Protein AF-A0A0R1XSM7-F1 (afdb_monomer_lite)

Foldseek 3Di:
DAPPAEAALPPDPLQVVVVVVVQVCVCQVVVHDGDHDYHHDDPDDQQDKDAPDDPSGIDGHHYGDPDGNCVVVVVDDDDDHDDPVPPD

InterPro domains:
  IPR007841 Uncharacterised protein family UPF0210 [PF05167] (2-52)
  IPR007841 Uncharacterised protein family UPF0210 [PTHR37560] (2-65)

Organism: NCBI:txid1423734

Radius of gyration: 15.69 Å; chains: 1; bounding box: 29×27×47 Å

Structure (mmCIF, N/CA/C/O backbone):
data_AF-A0A0R1XSM7-F1
#
_entry.id   AF-A0A0R1XSM7-F1
#
loop_
_atom_site.group_PDB
_atom_site.id
_atom_site.type_symbol
_atom_site.label_atom_id
_atom_site.label_alt_id
_atom_site.label_comp_id
_atom_site.label_asym_id
_atom_site.label_entity_id
_atom_site.label_seq_id
_atom_site.pdbx_PDB_ins_code
_atom_site.Cartn_x
_atom_site.Cartn_y
_atom_site.Cartn_z
_atom_site.occupancy
_atom_site.B_iso_or_equiv
_atom_site.auth_seq_id
_atom_site.auth_comp_id
_atom_site.auth_asym_id
_atom_site.auth_atom_id
_atom_site.pdbx_PDB_model_num
ATOM 1 N N . MET A 1 1 ? 7.308 9.464 1.570 1.00 81.19 1 MET A N 1
ATOM 2 C CA . MET A 1 1 ? 7.521 8.532 2.692 1.00 81.19 1 MET A CA 1
ATOM 3 C C . MET A 1 1 ? 6.221 8.460 3.448 1.00 81.19 1 MET A C 1
ATOM 5 O O . MET A 1 1 ? 5.722 9.507 3.848 1.00 81.19 1 MET A O 1
ATOM 9 N N . LEU A 1 2 ? 5.686 7.256 3.610 1.00 91.31 2 LEU A N 1
ATOM 10 C CA . LEU A 1 2 ? 4.444 7.009 4.327 1.00 91.31 2 LEU A CA 1
ATOM 11 C C . LEU A 1 2 ? 4.781 6.184 5.567 1.00 91.31 2 LEU A C 1
ATOM 13 O O . LEU A 1 2 ? 5.089 5.003 5.463 1.00 91.31 2 LEU A O 1
ATOM 17 N N . ASP A 1 3 ? 4.804 6.818 6.732 1.00 92.62 3 ASP A N 1
ATOM 18 C CA . ASP A 1 3 ? 5.325 6.213 7.954 1.00 92.62 3 ASP A CA 1
ATOM 19 C C . ASP A 1 3 ? 4.343 6.364 9.111 1.00 92.62 3 ASP A C 1
ATOM 21 O O . ASP A 1 3 ? 3.666 7.383 9.206 1.00 92.62 3 ASP A O 1
ATOM 25 N N . MET A 1 4 ? 4.274 5.350 9.978 1.00 92.81 4 MET A N 1
ATOM 26 C CA . MET A 1 4 ? 3.334 5.301 11.110 1.00 92.81 4 MET A CA 1
ATOM 27 C C . MET A 1 4 ? 1.877 5.551 10.706 1.00 92.81 4 MET A C 1
ATOM 29 O O . MET A 1 4 ? 1.124 6.217 11.414 1.00 92.81 4 MET A O 1
ATOM 33 N N . VAL A 1 5 ? 1.459 5.006 9.564 1.00 95.19 5 VAL A N 1
ATOM 34 C CA . VAL A 1 5 ? 0.090 5.180 9.07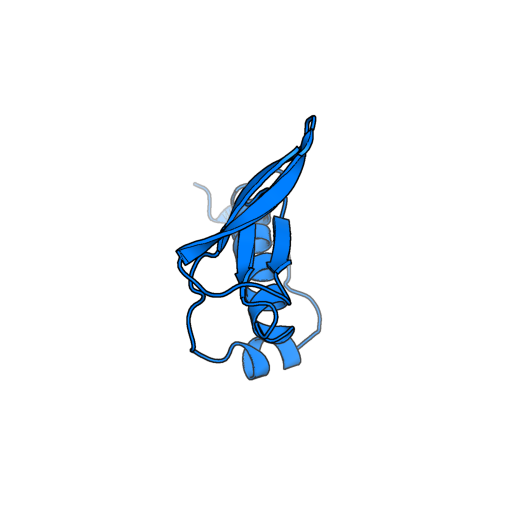5 1.00 95.19 5 VAL A CA 1
ATOM 35 C C . VAL A 1 5 ? -0.790 4.039 9.557 1.00 95.19 5 VAL A C 1
ATOM 37 O O . VAL A 1 5 ? -0.668 2.912 9.078 1.00 95.19 5 VAL A O 1
ATOM 40 N N . ALA A 1 6 ? -1.691 4.337 10.492 1.00 96.25 6 ALA A N 1
ATOM 41 C CA . ALA A 1 6 ? -2.700 3.394 10.953 1.00 96.25 6 ALA A CA 1
ATOM 42 C C . ALA A 1 6 ? -3.899 3.346 9.988 1.00 96.25 6 ALA A C 1
ATOM 44 O O . ALA A 1 6 ? -4.440 4.382 9.599 1.00 96.25 6 ALA A O 1
ATOM 45 N N . VAL A 1 7 ? -4.313 2.136 9.611 1.00 97.00 7 VAL A N 1
ATOM 46 C CA . VAL A 1 7 ? -5.457 1.860 8.722 1.00 97.00 7 VAL A CA 1
ATOM 47 C C . VAL A 1 7 ? -6.400 0.847 9.381 1.00 97.00 7 VAL A C 1
ATOM 49 O O . VAL A 1 7 ? -5.969 0.149 10.302 1.00 97.00 7 VAL A O 1
ATOM 52 N N . PRO A 1 8 ? -7.665 0.722 8.938 1.00 96.94 8 PRO A N 1
ATOM 53 C CA . PRO A 1 8 ? -8.583 -0.288 9.456 1.00 96.94 8 PRO A CA 1
ATOM 54 C C . PRO A 1 8 ? -7.985 -1.690 9.362 1.00 96.94 8 PRO A C 1
ATOM 56 O O . PRO A 1 8 ? -7.376 -2.045 8.350 1.00 96.94 8 PRO A O 1
ATOM 59 N N . GLY A 1 9 ? -8.139 -2.496 10.409 1.00 95.38 9 GLY A N 1
ATOM 60 C C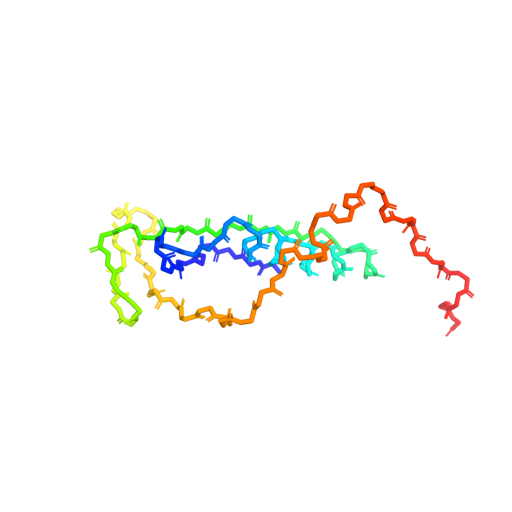A . GLY A 1 9 ? -7.554 -3.837 10.461 1.00 95.38 9 GLY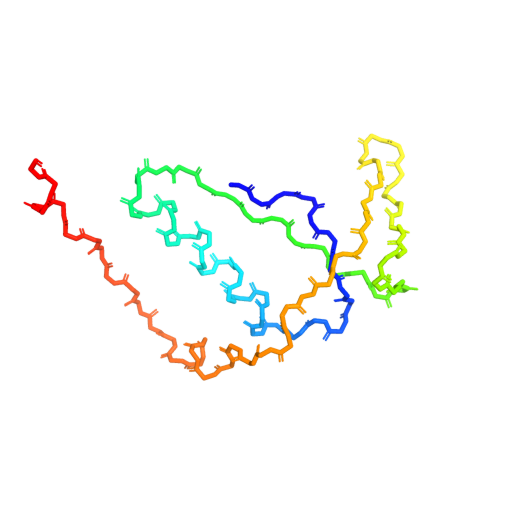 A CA 1
ATOM 61 C C . GLY A 1 9 ? -8.122 -4.826 9.445 1.00 95.38 9 GLY A C 1
ATOM 62 O O . GLY A 1 9 ? -7.479 -5.828 9.151 1.00 95.38 9 GLY A O 1
ATOM 63 N N . ASP A 1 10 ? -9.292 -4.535 8.884 1.00 94.94 10 ASP A N 1
ATOM 64 C CA . ASP A 1 10 ? -9.925 -5.275 7.793 1.00 94.94 10 ASP A CA 1
ATOM 65 C C . ASP A 1 10 ? -9.510 -4.774 6.397 1.00 94.94 10 ASP A C 1
ATOM 67 O O . ASP A 1 10 ? -10.022 -5.266 5.390 1.00 94.94 10 ASP A O 1
ATOM 71 N N . THR A 1 11 ? -8.557 -3.835 6.308 1.00 96.38 11 THR A N 1
ATOM 72 C CA . THR A 1 11 ? -8.008 -3.374 5.026 1.00 96.38 11 THR A CA 1
ATOM 73 C C . THR A 1 11 ? -7.443 -4.567 4.243 1.00 96.38 11 THR A C 1
ATOM 75 O O . THR A 1 11 ? -6.517 -5.230 4.724 1.00 96.38 11 THR A O 1
ATOM 78 N N . PRO A 1 12 ? -7.932 -4.841 3.018 1.00 96.88 12 PRO A N 1
ATOM 79 C CA . PRO A 1 12 ? -7.465 -5.977 2.237 1.00 96.88 12 PRO A CA 1
ATOM 80 C C . PRO A 1 12 ? -5.967 -5.900 1.941 1.00 96.88 12 PRO A C 1
ATOM 82 O O . PRO A 1 12 ? -5.437 -4.833 1.622 1.00 96.88 12 PRO A O 1
ATOM 85 N N . ALA A 1 13 ? -5.295 -7.054 1.933 1.00 97.25 13 ALA A N 1
ATOM 86 C CA . ALA A 1 13 ? -3.876 -7.139 1.585 1.00 97.25 13 ALA A CA 1
ATOM 87 C C . ALA A 1 13 ? -3.574 -6.510 0.213 1.00 97.25 13 ALA A C 1
ATOM 89 O O . ALA A 1 13 ? -2.574 -5.815 0.067 1.00 97.25 13 ALA A O 1
ATOM 90 N N . SER A 1 14 ? -4.476 -6.666 -0.766 1.00 97.94 14 SER A N 1
ATOM 91 C CA . SER A 1 14 ? -4.365 -6.026 -2.083 1.00 97.94 14 SER A CA 1
ATOM 92 C C . SER A 1 14 ? -4.333 -4.500 -2.003 1.00 97.94 14 SER A C 1
ATOM 94 O O . SER A 1 14 ? -3.587 -3.864 -2.741 1.00 97.94 14 SER A O 1
ATOM 96 N N . THR A 1 15 ? -5.111 -3.898 -1.102 1.00 97.88 15 THR A N 1
ATOM 97 C CA . THR A 1 15 ? -5.126 -2.444 -0.903 1.00 97.88 15 THR A CA 1
ATOM 98 C C . THR A 1 15 ? -3.815 -1.976 -0.274 1.00 97.88 15 THR A C 1
ATOM 100 O O . THR A 1 15 ? -3.229 -1.007 -0.749 1.00 97.88 15 THR A O 1
ATOM 103 N N . ILE A 1 16 ? -3.287 -2.705 0.717 1.00 97.62 16 ILE A N 1
ATOM 104 C CA . ILE A 1 16 ? -1.967 -2.416 1.307 1.00 97.62 16 ILE A CA 1
ATOM 105 C C . ILE A 1 16 ? -0.857 -2.555 0.253 1.00 97.62 16 ILE A C 1
ATOM 107 O O . ILE A 1 16 ? 0.015 -1.692 0.159 1.00 97.62 16 ILE A O 1
ATOM 111 N N . SER A 1 17 ? -0.899 -3.595 -0.586 1.00 97.81 17 SER A N 1
ATOM 112 C CA . SER A 1 17 ? 0.038 -3.753 -1.704 1.00 97.81 17 SER A CA 1
ATOM 113 C C . SER A 1 17 ? -0.058 -2.605 -2.711 1.00 97.81 17 SER A C 1
ATOM 115 O O . SER A 1 17 ? 0.973 -2.163 -3.209 1.00 97.81 17 SER A O 1
ATOM 117 N N . GLY A 1 18 ? -1.264 -2.090 -2.974 1.00 97.38 18 GLY A N 1
ATOM 118 C CA . GLY A 1 18 ? -1.480 -0.895 -3.795 1.00 97.38 18 GLY A CA 1
ATOM 119 C C . GLY A 1 18 ? -0.782 0.339 -3.224 1.00 97.38 18 GLY A C 1
ATOM 120 O O . GLY A 1 18 ? -0.006 0.976 -3.927 1.00 97.38 18 GLY A O 1
ATOM 121 N N . ILE A 1 19 ? -0.953 0.606 -1.925 1.00 97.62 19 ILE A N 1
ATOM 122 C CA . ILE A 1 19 ? -0.276 1.716 -1.228 1.00 97.62 19 ILE A CA 1
ATOM 123 C C . ILE A 1 19 ? 1.253 1.600 -1.355 1.00 97.62 19 ILE A C 1
ATOM 125 O O . ILE A 1 19 ? 1.939 2.587 -1.625 1.00 97.62 19 ILE A O 1
ATOM 129 N N . ILE A 1 20 ? 1.800 0.390 -1.187 1.00 97.81 20 ILE A N 1
ATOM 130 C CA . ILE A 1 20 ? 3.241 0.139 -1.343 1.00 97.81 20 ILE A CA 1
ATOM 131 C C . ILE A 1 20 ? 3.691 0.377 -2.788 1.00 97.81 20 ILE A C 1
ATOM 133 O O . ILE A 1 20 ? 4.751 0.972 -3.004 1.00 97.81 20 ILE A O 1
ATOM 137 N N . ALA A 1 21 ? 2.910 -0.077 -3.770 1.00 97.19 21 ALA A N 1
ATOM 138 C CA . ALA A 1 21 ? 3.214 0.098 -5.185 1.00 97.19 21 ALA A CA 1
ATOM 139 C C . ALA A 1 21 ? 3.242 1.583 -5.583 1.00 97.19 21 ALA A C 1
ATOM 141 O O . ALA A 1 21 ? 4.178 1.995 -6.269 1.00 97.19 21 ALA A O 1
ATOM 142 N N . ASP A 1 22 ? 2.294 2.388 -5.098 1.00 96.62 22 ASP A N 1
ATOM 143 C CA . ASP A 1 22 ? 2.226 3.829 -5.368 1.00 96.62 22 ASP A CA 1
ATOM 144 C C . ASP A 1 22 ? 3.456 4.571 -4.822 1.00 96.62 22 ASP A C 1
ATOM 146 O O . ASP A 1 22 ? 4.147 5.283 -5.558 1.00 96.62 22 ASP A O 1
ATOM 150 N N . GLU A 1 23 ? 3.799 4.361 -3.547 1.00 97.81 23 GLU A N 1
ATOM 151 C CA . GLU A 1 23 ? 4.967 5.007 -2.929 1.00 97.81 23 GLU A CA 1
ATOM 152 C C . GLU A 1 23 ? 6.289 4.530 -3.559 1.00 97.81 23 GLU A C 1
ATOM 154 O O . GLU A 1 23 ? 7.236 5.309 -3.726 1.00 97.81 23 GLU A O 1
ATOM 159 N N . SER A 1 24 ? 6.361 3.252 -3.946 1.00 96.31 24 SER A N 1
ATOM 160 C CA . SER A 1 24 ? 7.512 2.705 -4.671 1.00 96.31 24 SER A CA 1
ATOM 161 C C . SER A 1 24 ? 7.643 3.340 -6.054 1.00 96.31 24 SER A C 1
ATOM 163 O O . SER A 1 24 ? 8.746 3.713 -6.446 1.00 96.31 24 SER A O 1
ATOM 165 N N . ALA A 1 25 ? 6.538 3.527 -6.783 1.00 95.38 25 ALA A N 1
ATOM 166 C CA . ALA A 1 25 ? 6.539 4.181 -8.088 1.00 95.38 25 ALA A CA 1
ATOM 167 C C . ALA A 1 25 ? 7.006 5.641 -7.990 1.00 95.38 25 ALA A C 1
ATOM 169 O O . ALA A 1 25 ? 7.835 6.072 -8.795 1.00 95.38 25 ALA A O 1
ATOM 170 N N . ILE A 1 26 ? 6.557 6.382 -6.968 1.00 95.25 26 ILE A N 1
ATOM 171 C CA . ILE A 1 26 ? 7.035 7.746 -6.688 1.00 95.25 26 ILE A CA 1
ATOM 172 C C . ILE A 1 26 ? 8.548 7.748 -6.440 1.00 95.25 26 ILE A C 1
ATOM 174 O O . ILE A 1 26 ? 9.256 8.584 -7.010 1.00 95.25 26 ILE A O 1
ATOM 178 N N . GLY A 1 27 ? 9.052 6.824 -5.617 1.00 95.25 27 GLY A N 1
ATOM 179 C CA . GLY A 1 27 ? 10.479 6.713 -5.308 1.00 95.25 27 GLY A CA 1
ATOM 180 C C . GLY A 1 27 ? 11.322 6.374 -6.536 1.00 95.25 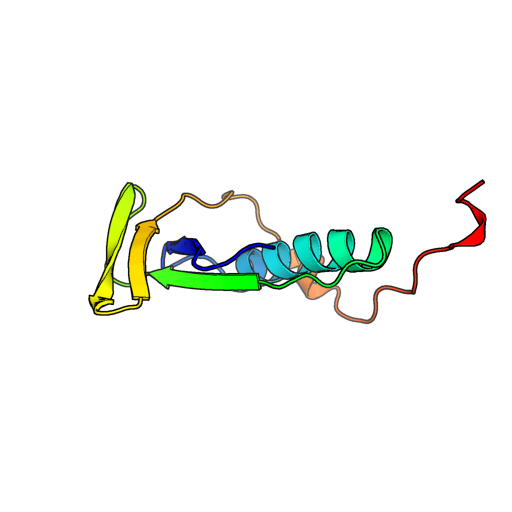27 GLY A C 1
ATOM 181 O O . GLY A 1 27 ? 12.267 7.095 -6.866 1.00 95.25 27 GLY A O 1
ATOM 182 N N . VAL A 1 28 ? 10.928 5.332 -7.271 1.00 94.31 28 VAL A N 1
ATOM 183 C CA . VAL A 1 28 ? 11.611 4.857 -8.482 1.00 94.31 28 VAL A CA 1
ATOM 184 C C . VAL A 1 28 ? 11.628 5.934 -9.569 1.00 94.31 28 VAL A C 1
ATOM 186 O O . VAL A 1 28 ? 12.689 6.234 -10.118 1.00 94.31 28 VAL A O 1
ATOM 189 N N . GLN A 1 29 ? 10.490 6.575 -9.857 1.00 92.00 29 GLN A N 1
ATOM 190 C CA . GLN A 1 29 ? 10.398 7.587 -10.915 1.00 92.00 29 GLN A CA 1
ATOM 191 C C . GLN A 1 29 ? 11.252 8.828 -10.612 1.00 92.00 29 GLN A C 1
ATOM 193 O O . GLN A 1 29 ? 11.877 9.414 -11.510 1.00 92.00 29 GLN A O 1
ATOM 198 N N . ASN A 1 30 ? 11.303 9.223 -9.339 1.00 91.69 30 ASN A N 1
ATOM 199 C CA . ASN A 1 30 ? 11.998 10.428 -8.893 1.00 91.69 30 ASN A CA 1
ATOM 200 C C . ASN A 1 30 ? 13.428 10.180 -8.403 1.00 91.69 30 ASN A C 1
ATOM 202 O O . ASN A 1 30 ? 14.078 11.132 -7.979 1.00 91.69 30 ASN A O 1
ATOM 206 N N . ASN A 1 31 ? 13.932 8.944 -8.482 1.00 92.06 31 ASN A N 1
ATOM 207 C CA . ASN A 1 31 ? 15.231 8.552 -7.931 1.00 92.06 31 ASN A CA 1
ATOM 208 C C . ASN A 1 31 ? 15.392 8.969 -6.454 1.00 92.06 31 ASN A C 1
ATOM 210 O O . ASN A 1 31 ? 16.395 9.563 -6.056 1.00 92.06 31 ASN A O 1
ATOM 214 N N . LYS A 1 32 ? 14.359 8.712 -5.649 1.00 93.75 32 LYS A N 1
ATOM 215 C CA . LYS A 1 32 ? 14.341 8.991 -4.211 1.00 93.75 32 LYS A CA 1
ATOM 216 C C . LYS A 1 32 ? 14.131 7.702 -3.436 1.00 93.75 32 LYS A C 1
ATOM 218 O O . LYS A 1 32 ? 13.296 6.882 -3.806 1.00 93.75 32 LYS A O 1
ATOM 223 N N . ALA A 1 33 ? 14.849 7.563 -2.326 1.00 95.69 33 ALA A N 1
ATOM 224 C CA . ALA A 1 33 ? 14.544 6.532 -1.348 1.00 95.69 33 ALA A CA 1
ATOM 225 C C . ALA A 1 33 ? 13.191 6.846 -0.693 1.00 95.69 33 ALA A C 1
ATOM 227 O O . ALA A 1 33 ? 12.979 7.942 -0.168 1.00 95.69 33 ALA A O 1
ATOM 228 N N . THR A 1 34 ? 12.280 5.883 -0.747 1.00 97.56 34 THR A N 1
ATOM 229 C CA . THR A 1 34 ? 10.958 5.951 -0.127 1.00 97.56 34 THR A CA 1
ATOM 230 C C . THR A 1 34 ? 10.764 4.747 0.788 1.00 97.56 34 THR A C 1
ATOM 232 O O . THR A 1 34 ? 11.474 3.748 0.688 1.00 97.56 34 THR A O 1
ATOM 235 N N . ALA A 1 35 ? 9.834 4.866 1.730 1.00 97.50 35 ALA A N 1
ATOM 236 C CA . ALA A 1 35 ? 9.502 3.812 2.677 1.00 97.50 35 ALA A CA 1
ATOM 237 C C . ALA A 1 35 ? 8.007 3.855 2.986 1.00 97.50 35 ALA A C 1
ATOM 239 O O . ALA A 1 35 ? 7.400 4.933 2.974 1.00 97.50 35 ALA A O 1
ATOM 240 N N . VAL A 1 36 ? 7.457 2.676 3.279 1.00 97.94 36 VAL A N 1
ATOM 241 C CA . VAL A 1 36 ? 6.070 2.484 3.699 1.00 97.94 36 VAL A CA 1
ATOM 242 C C . VAL A 1 36 ? 6.041 1.697 5.004 1.00 97.94 36 VAL A C 1
ATOM 244 O O . VAL A 1 36 ? 6.530 0.571 5.061 1.00 97.94 36 VAL A O 1
ATOM 247 N N . ARG A 1 37 ? 5.426 2.274 6.037 1.00 96.25 37 ARG A N 1
ATOM 248 C CA . ARG A 1 37 ? 5.031 1.595 7.275 1.00 96.25 37 ARG A CA 1
ATOM 249 C C . ARG A 1 37 ? 3.545 1.844 7.514 1.00 96.25 37 ARG A C 1
ATOM 251 O O . ARG A 1 37 ? 3.152 2.878 8.054 1.00 96.25 37 ARG A O 1
ATOM 258 N N . VAL A 1 38 ? 2.742 0.873 7.091 1.00 96.12 38 VAL A N 1
ATOM 259 C CA . VAL A 1 38 ? 1.293 0.817 7.316 1.00 96.12 38 VAL A CA 1
ATOM 260 C C . VAL A 1 38 ? 1.010 -0.145 8.463 1.00 96.12 38 VAL A C 1
ATOM 262 O O . VAL A 1 38 ? 1.605 -1.219 8.536 1.00 96.12 38 VAL A O 1
ATOM 265 N N . ILE A 1 39 ? 0.104 0.246 9.353 1.00 95.62 39 ILE A N 1
ATOM 266 C CA . ILE A 1 39 ? -0.245 -0.478 10.572 1.00 95.62 39 ILE A CA 1
ATOM 267 C C . ILE A 1 39 ? -1.747 -0.791 10.538 1.00 95.62 39 ILE A C 1
ATOM 269 O O . ILE A 1 39 ? -2.559 0.094 10.806 1.00 95.62 39 ILE A O 1
ATOM 273 N N . PRO A 1 40 ? -2.147 -2.028 10.206 1.00 95.25 40 PRO A N 1
ATOM 274 C CA . PRO A 1 40 ? -3.543 -2.443 10.307 1.00 95.25 40 PRO A CA 1
ATOM 275 C C . PRO A 1 40 ? -3.968 -2.536 11.779 1.00 95.25 40 PRO A C 1
ATOM 277 O O . PRO A 1 40 ? -3.488 -3.392 12.523 1.00 95.25 40 PRO A O 1
ATOM 280 N N . ALA A 1 41 ? -4.861 -1.648 12.210 1.00 94.75 41 ALA A N 1
ATOM 281 C CA . ALA A 1 41 ? -5.392 -1.608 13.567 1.00 94.75 41 ALA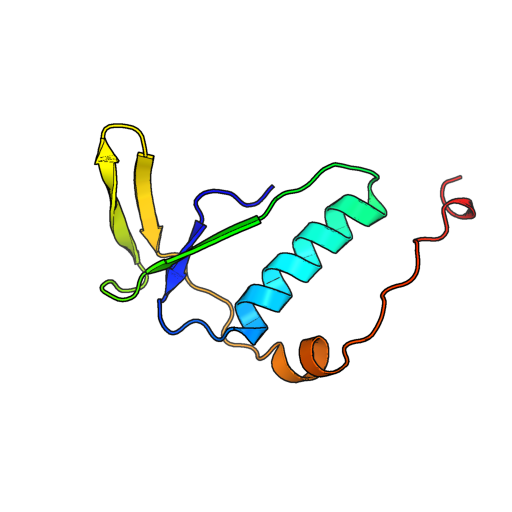 A CA 1
ATOM 282 C C . ALA A 1 41 ? -6.620 -2.525 13.677 1.00 94.75 41 ALA A C 1
ATOM 284 O O . ALA A 1 41 ? -7.717 -2.178 13.246 1.00 94.75 41 ALA A O 1
ATOM 285 N N . THR A 1 42 ? -6.440 -3.724 14.230 1.00 88.12 42 THR A N 1
ATOM 286 C CA . THR A 1 42 ? -7.481 -4.769 14.280 1.00 88.12 42 THR A CA 1
ATOM 287 C C . THR A 1 42 ? -8.588 -4.526 15.302 1.00 88.12 42 THR A C 1
ATOM 289 O O . THR A 1 42 ? -9.656 -5.121 15.178 1.00 88.12 42 THR A O 1
ATOM 292 N N . SER A 1 43 ? -8.357 -3.666 16.295 1.00 85.00 43 SER A N 1
ATOM 293 C CA . SER A 1 43 ? -9.254 -3.504 17.449 1.00 85.00 43 SER A CA 1
ATOM 294 C C . SER A 1 43 ? -10.014 -2.179 17.473 1.00 85.00 43 SER A C 1
ATOM 296 O O . SER A 1 43 ? -10.824 -1.968 18.372 1.00 85.00 43 SER A O 1
ATOM 298 N N . GLN A 1 44 ? -9.744 -1.281 16.531 1.00 89.75 44 GLN A N 1
ATOM 299 C CA . GLN A 1 44 ? -10.242 0.091 16.531 1.00 89.75 44 GLN A CA 1
ATOM 300 C C . GLN A 1 44 ? -10.808 0.469 15.157 1.00 89.75 44 GLN A C 1
ATOM 302 O O . GLN A 1 44 ? -10.493 -0.153 14.140 1.00 89.75 44 GLN A O 1
ATOM 307 N N . LYS A 1 45 ? -11.664 1.490 15.127 1.00 92.38 45 LYS A N 1
ATOM 308 C CA . LYS A 1 45 ? -12.367 1.958 13.924 1.00 92.38 45 LYS A CA 1
ATOM 309 C C . LYS A 1 45 ? -11.750 3.229 13.345 1.00 92.38 45 LYS A C 1
ATOM 311 O O . LYS A 1 45 ? -10.995 3.934 14.001 1.00 92.38 45 LYS A O 1
ATOM 316 N N . VAL A 1 46 ? -12.116 3.544 12.101 1.00 95.50 46 VAL A N 1
ATOM 317 C CA . VAL A 1 46 ? -11.756 4.817 11.452 1.00 95.50 46 VAL A CA 1
ATOM 318 C C . VAL A 1 46 ? -12.116 5.997 12.357 1.00 95.50 46 VAL A C 1
ATOM 320 O O . VAL A 1 46 ? -13.244 6.087 12.838 1.00 95.50 46 VAL A O 1
ATOM 323 N N . GLY A 1 47 ? -11.161 6.909 12.541 1.00 93.94 47 GLY A N 1
ATOM 324 C CA . GLY A 1 47 ? -11.296 8.084 13.403 1.00 93.94 47 GLY A CA 1
ATOM 325 C C . GLY A 1 47 ? -10.951 7.844 14.876 1.00 93.94 47 GLY A C 1
ATOM 326 O O . GLY A 1 47 ? -10.818 8.817 15.611 1.00 93.94 47 GLY A O 1
ATOM 327 N N . GLU A 1 48 ? -10.774 6.594 15.308 1.00 95.31 48 GLU A N 1
ATOM 328 C CA . GLU A 1 48 ? -10.214 6.272 16.624 1.00 95.31 48 GLU A CA 1
ATOM 329 C C . GLU A 1 48 ? -8.677 6.294 16.580 1.00 95.31 48 GLU A C 1
ATOM 331 O O . GLU A 1 48 ? -8.069 6.189 15.512 1.00 95.31 48 GLU A O 1
ATOM 336 N N . ASP A 1 49 ? -8.042 6.406 17.747 1.00 92.00 49 ASP A N 1
ATOM 337 C CA . ASP A 1 49 ? -6.585 6.379 17.896 1.00 92.00 49 ASP A CA 1
ATOM 338 C C . ASP A 1 49 ? -6.087 5.005 18.359 1.00 92.00 49 ASP A C 1
ATOM 340 O O . ASP A 1 49 ? -6.629 4.403 19.292 1.00 92.00 49 ASP A O 1
ATOM 344 N N . ILE A 1 50 ? -4.986 4.541 17.764 1.00 91.69 50 ILE A N 1
ATOM 345 C CA . ILE A 1 50 ? -4.198 3.421 18.285 1.00 91.69 50 ILE A CA 1
ATOM 346 C C . ILE A 1 50 ? -2.998 3.958 19.072 1.00 91.69 50 ILE A C 1
ATOM 348 O O . ILE A 1 50 ? -2.240 4.797 18.590 1.00 91.69 50 ILE A O 1
ATOM 352 N N . ASN A 1 51 ? -2.823 3.475 20.304 1.00 91.25 51 ASN A N 1
ATOM 353 C CA . ASN A 1 51 ? -1.707 3.844 21.174 1.00 91.25 51 ASN A CA 1
ATOM 354 C C . ASN A 1 51 ? -0.633 2.749 21.141 1.00 91.25 51 ASN A C 1
ATOM 356 O O . ASN A 1 51 ? -0.879 1.619 21.562 1.00 91.25 51 ASN A O 1
ATOM 360 N N . PHE A 1 52 ? 0.562 3.094 20.666 1.00 89.31 52 PHE A N 1
ATOM 361 C CA . PHE A 1 52 ? 1.719 2.197 20.597 1.00 89.31 52 PHE A CA 1
ATOM 362 C C . PHE A 1 52 ? 2.576 2.233 21.871 1.00 89.31 52 PHE A C 1
ATOM 364 O O . PHE A 1 52 ? 3.494 1.428 22.024 1.00 89.31 52 PHE A O 1
ATOM 371 N N . GLY A 1 53 ? 2.262 3.147 22.792 1.00 89.50 53 GLY A N 1
ATOM 372 C CA . GLY A 1 53 ? 2.941 3.336 24.065 1.00 89.50 53 GLY A CA 1
ATOM 373 C C . GLY A 1 53 ? 4.273 4.086 23.960 1.00 89.50 53 GLY A C 1
ATOM 374 O O . GLY A 1 53 ? 4.914 4.151 22.909 1.00 89.50 53 GLY A O 1
ATOM 375 N N . GLY A 1 54 ? 4.711 4.632 25.101 1.00 85.62 54 GLY A N 1
ATOM 376 C CA . GLY A 1 54 ? 6.063 5.162 25.311 1.00 85.62 54 GLY A CA 1
ATOM 377 C C . GLY A 1 54 ? 6.575 6.067 24.182 1.00 85.62 54 GLY A C 1
ATOM 378 O O . GLY A 1 54 ? 5.976 7.093 23.878 1.00 85.62 54 GLY A O 1
ATOM 379 N N . LEU A 1 55 ? 7.699 5.668 23.578 1.00 88.00 55 LEU A N 1
ATOM 380 C CA . LEU A 1 55 ? 8.414 6.398 22.522 1.00 88.00 55 LEU A CA 1
ATOM 381 C C . LEU A 1 55 ? 7.696 6.385 21.159 1.00 88.00 55 LEU A C 1
ATOM 383 O O . LEU A 1 55 ? 7.940 7.264 20.337 1.00 88.00 55 LEU A O 1
ATOM 387 N N . PHE A 1 56 ? 6.836 5.396 20.903 1.00 84.50 56 PHE A N 1
ATOM 388 C CA . PHE A 1 56 ? 6.190 5.208 19.599 1.00 84.50 56 PHE A CA 1
ATOM 389 C C . PHE A 1 56 ? 4.900 6.022 19.431 1.00 84.50 56 PHE A C 1
ATOM 391 O O . PHE A 1 56 ? 4.410 6.154 18.311 1.00 84.50 56 PHE A O 1
ATOM 398 N N . GLY A 1 57 ? 4.379 6.604 20.516 1.00 90.56 57 GLY A N 1
ATOM 399 C CA . GLY A 1 57 ? 3.250 7.531 20.478 1.00 90.56 57 GLY A CA 1
ATOM 400 C C . GLY A 1 57 ? 1.917 6.871 20.115 1.00 90.56 57 GLY A C 1
ATOM 401 O O . GLY A 1 57 ? 1.656 5.721 20.465 1.00 90.56 57 GLY A O 1
ATOM 402 N N . HIS A 1 58 ? 1.057 7.630 19.440 1.00 92.12 58 HIS A N 1
ATOM 403 C CA . HIS A 1 58 ? -0.253 7.193 18.958 1.00 92.12 58 HIS A CA 1
ATOM 404 C C . HIS A 1 58 ? -0.449 7.631 17.504 1.00 92.12 58 HIS A C 1
ATOM 406 O O . HIS A 1 58 ? 0.241 8.539 17.037 1.00 92.12 58 HIS A O 1
ATOM 412 N N . ALA A 1 59 ? -1.375 6.986 16.795 1.00 93.06 59 ALA A N 1
ATOM 413 C CA . ALA A 1 59 ? -1.775 7.396 15.453 1.00 93.06 59 ALA A CA 1
ATOM 414 C C . ALA A 1 59 ? -3.290 7.237 15.250 1.00 93.06 59 ALA A C 1
ATOM 416 O O . ALA A 1 59 ? -3.838 6.202 15.648 1.00 93.06 59 ALA A O 1
ATOM 417 N N . PRO A 1 60 ? -3.947 8.193 14.569 1.00 94.50 60 PRO A N 1
ATOM 418 C CA . PRO A 1 60 ? -5.351 8.067 14.215 1.00 94.50 60 PRO A CA 1
ATOM 419 C C . PRO A 1 60 ? -5.522 7.080 13.066 1.00 94.50 60 PRO A C 1
ATOM 421 O O . PRO A 1 60 ? -4.714 7.024 12.135 1.00 94.50 60 PRO A O 1
ATOM 424 N N . ILE A 1 61 ? -6.611 6.322 13.102 1.00 96.62 61 ILE A N 1
ATOM 425 C CA . ILE A 1 61 ? -6.933 5.337 12.074 1.00 96.62 61 ILE A CA 1
ATOM 426 C C . ILE A 1 61 ? -7.578 6.051 10.902 1.00 96.62 61 ILE A C 1
ATOM 428 O O . ILE A 1 61 ? -8.711 6.537 10.976 1.00 96.62 61 ILE A O 1
ATOM 432 N N . MET A 1 62 ? -6.839 6.108 9.801 1.00 96.56 62 MET A N 1
ATOM 433 C CA . MET A 1 62 ? -7.242 6.822 8.600 1.00 96.56 62 MET A CA 1
ATOM 434 C C . MET A 1 62 ? -8.066 5.924 7.686 1.00 96.56 62 MET A C 1
ATOM 436 O O . MET A 1 62 ? -7.728 4.763 7.464 1.00 96.56 62 MET A O 1
ATOM 440 N N . ALA A 1 63 ? -9.141 6.471 7.118 1.00 96.12 63 ALA A N 1
ATOM 441 C CA . ALA A 1 63 ? -9.920 5.768 6.108 1.00 96.12 63 ALA A CA 1
ATOM 442 C C . ALA A 1 63 ? -9.053 5.426 4.884 1.00 96.12 63 ALA A C 1
ATOM 444 O O . ALA A 1 63 ? -8.221 6.225 4.452 1.00 96.12 63 ALA A O 1
ATOM 445 N N . VAL A 1 64 ? -9.304 4.258 4.294 1.00 96.12 64 VAL A N 1
ATOM 446 C CA . VAL A 1 64 ? -8.706 3.828 3.025 1.00 96.12 64 VAL A CA 1
ATOM 447 C C . VAL A 1 64 ? -9.748 3.878 1.911 1.00 96.12 64 VAL A C 1
ATOM 449 O O . VAL A 1 64 ? -10.949 3.768 2.160 1.00 96.12 64 VAL A O 1
ATOM 452 N N . ASN A 1 65 ? -9.299 4.053 0.667 1.00 94.81 65 ASN A N 1
ATOM 453 C CA . ASN A 1 65 ? -10.194 4.022 -0.488 1.00 94.81 65 ASN A CA 1
ATOM 454 C C . ASN A 1 65 ? -10.855 2.627 -0.603 1.00 94.81 65 ASN A C 1
ATOM 456 O O . ASN A 1 65 ? -10.131 1.630 -0.587 1.00 94.81 65 ASN A O 1
ATOM 460 N N . PRO A 1 66 ? -12.194 2.535 -0.738 1.00 92.88 66 PRO A N 1
ATOM 461 C CA . PRO A 1 66 ? -12.902 1.253 -0.821 1.00 92.88 66 PRO A CA 1
ATOM 462 C C . PRO A 1 66 ? -12.764 0.551 -2.182 1.00 92.88 66 PRO A C 1
ATOM 464 O O . PRO A 1 66 ? -13.187 -0.594 -2.331 1.00 92.88 66 PRO A O 1
ATOM 467 N N . SER A 1 67 ? -12.210 1.224 -3.193 1.00 95.75 67 SER A N 1
ATOM 468 C CA . SER A 1 67 ? -12.007 0.651 -4.526 1.00 95.75 67 SER A CA 1
ATOM 469 C C . SER A 1 67 ? -10.979 -0.480 -4.483 1.00 95.75 67 SER A C 1
ATOM 471 O O . SER A 1 67 ? -9.947 -0.381 -3.819 1.00 95.75 67 SER A O 1
ATOM 473 N N . SER A 1 68 ? -11.240 -1.557 -5.223 1.00 95.62 68 SER A N 1
ATOM 474 C CA . SER A 1 68 ? -10.370 -2.732 -5.218 1.00 95.62 68 SER A CA 1
ATOM 475 C C . SER A 1 68 ? -9.104 -2.521 -6.050 1.00 95.62 68 SER A C 1
ATOM 477 O O . SER A 1 68 ? -9.172 -2.166 -7.225 1.00 95.62 68 SER A O 1
ATOM 479 N N . ALA A 1 69 ? -7.951 -2.834 -5.456 1.00 96.56 69 ALA A N 1
ATOM 480 C CA . ALA A 1 69 ? -6.670 -2.962 -6.153 1.00 96.56 69 ALA A CA 1
ATOM 481 C C . ALA A 1 69 ? -6.350 -4.417 -6.565 1.00 96.56 69 ALA A C 1
ATOM 483 O O . ALA A 1 69 ? -5.266 -4.681 -7.086 1.00 96.56 69 ALA A O 1
ATOM 484 N N . ALA A 1 70 ? -7.259 -5.372 -6.322 1.00 98.00 70 ALA A N 1
ATOM 485 C CA . ALA A 1 70 ? -6.987 -6.805 -6.461 1.00 98.00 70 ALA A CA 1
ATOM 486 C C . ALA A 1 70 ? -6.501 -7.187 -7.866 1.00 98.00 70 ALA A C 1
ATOM 488 O O . ALA A 1 70 ? -5.451 -7.814 -7.985 1.00 98.00 70 ALA A O 1
ATOM 489 N N . ASP A 1 71 ? -7.195 -6.742 -8.915 1.00 98.12 71 ASP A N 1
ATOM 490 C CA . ASP A 1 71 ? -6.834 -7.066 -10.300 1.00 98.12 71 ASP A CA 1
ATOM 491 C C . ASP A 1 71 ? -5.457 -6.519 -10.680 1.00 98.12 71 ASP A C 1
ATOM 493 O O . ASP A 1 71 ? -4.692 -7.179 -11.378 1.00 98.12 71 ASP A O 1
ATOM 497 N N . PHE A 1 72 ? -5.119 -5.312 -10.214 1.00 97.38 72 PHE A N 1
ATOM 498 C CA . PHE A 1 72 ? -3.820 -4.704 -10.487 1.00 97.38 72 PHE A CA 1
ATOM 499 C C . PHE A 1 72 ? -2.692 -5.483 -9.808 1.00 97.38 72 PHE A C 1
ATOM 501 O O . PHE A 1 72 ? -1.710 -5.825 -10.463 1.00 97.38 72 PHE A O 1
ATOM 508 N N . ILE A 1 73 ? -2.854 -5.811 -8.525 1.00 97.88 73 ILE A N 1
ATOM 509 C CA . ILE A 1 73 ? -1.850 -6.541 -7.743 1.00 97.88 73 ILE A CA 1
ATOM 510 C C . ILE A 1 73 ? -1.701 -7.988 -8.227 1.00 97.88 73 ILE A C 1
ATOM 512 O O . ILE A 1 73 ? -0.584 -8.498 -8.309 1.00 97.88 73 ILE A O 1
ATOM 516 N N . ALA A 1 74 ? -2.800 -8.630 -8.625 1.00 98.06 74 ALA A N 1
ATOM 517 C CA . ALA A 1 74 ? -2.797 -9.999 -9.132 1.00 98.06 74 ALA A CA 1
ATOM 518 C C . ALA A 1 74 ? -2.041 -10.163 -10.461 1.00 98.06 74 ALA A C 1
ATOM 520 O O . ALA A 1 74 ? -1.637 -11.280 -10.782 1.00 98.06 74 ALA A O 1
ATOM 521 N N . ARG A 1 75 ? -1.793 -9.081 -11.220 1.00 97.69 75 ARG A N 1
ATOM 522 C CA . ARG A 1 75 ? -0.972 -9.148 -12.446 1.00 97.69 75 ARG A CA 1
ATOM 523 C C . ARG A 1 75 ? 0.432 -9.685 -12.178 1.00 97.69 75 ARG A C 1
ATOM 525 O O . ARG A 1 75 ? 0.994 -10.341 -13.053 1.00 97.69 75 ARG A O 1
ATOM 532 N N . GLY A 1 76 ? 0.982 -9.429 -10.988 1.00 94.38 76 GLY A N 1
ATOM 533 C CA . GLY A 1 76 ? 2.319 -9.875 -10.611 1.00 94.38 76 GLY A CA 1
ATOM 534 C C . GLY A 1 76 ? 3.404 -9.450 -11.611 1.00 94.38 76 GLY A C 1
ATOM 535 O O . GLY A 1 76 ? 3.253 -8.497 -12.376 1.00 94.38 76 GLY A O 1
ATOM 536 N N . GLY A 1 77 ? 4.526 -10.166 -11.607 1.00 96.31 77 GLY A N 1
ATOM 537 C CA . GLY A 1 77 ? 5.633 -9.912 -12.529 1.00 96.31 77 GLY A CA 1
ATOM 538 C C . GLY A 1 77 ? 6.556 -8.775 -12.083 1.00 96.31 77 GLY A C 1
ATOM 539 O O . GLY A 1 77 ? 6.829 -8.609 -10.895 1.00 96.31 77 GLY A O 1
ATOM 540 N N . ARG A 1 78 ? 7.105 -8.033 -13.052 1.00 94.88 78 ARG A N 1
ATOM 541 C CA . ARG A 1 78 ? 8.131 -7.006 -12.825 1.00 94.88 78 ARG A CA 1
ATOM 542 C C . ARG A 1 78 ? 7.781 -5.716 -13.554 1.00 94.88 78 ARG A C 1
ATOM 544 O O . ARG A 1 78 ? 7.634 -5.718 -14.773 1.00 94.88 78 ARG A O 1
ATOM 551 N N . ILE A 1 79 ? 7.742 -4.611 -12.813 1.00 93.88 79 ILE A N 1
ATOM 552 C CA . ILE A 1 79 ? 7.672 -3.268 -13.395 1.00 93.88 79 ILE A CA 1
ATOM 553 C C . ILE A 1 79 ? 9.080 -2.912 -13.913 1.00 93.88 79 ILE A C 1
AT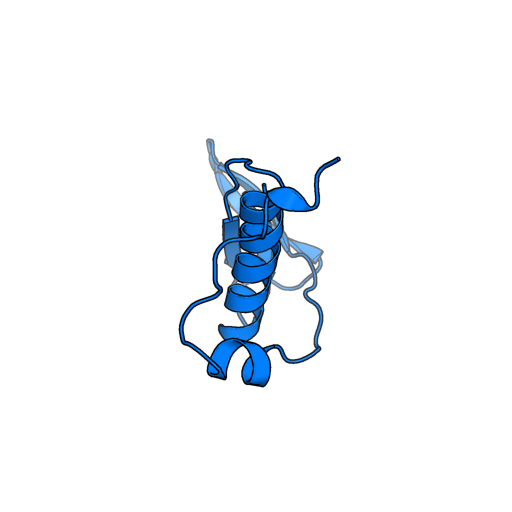OM 555 O O . ILE A 1 79 ? 10.042 -2.981 -13.139 1.00 93.88 79 ILE A O 1
ATOM 559 N N . PRO A 1 80 ? 9.250 -2.610 -15.213 1.00 92.81 80 PRO A N 1
ATOM 560 C CA . PRO A 1 80 ? 10.553 -2.269 -15.777 1.00 92.81 80 PRO A CA 1
ATOM 561 C C . PRO A 1 80 ? 11.051 -0.912 -15.265 1.00 92.81 80 PRO A C 1
ATOM 563 O O . PRO A 1 80 ? 10.277 -0.084 -14.787 1.00 92.81 80 PRO A O 1
ATOM 566 N N . ALA A 1 81 ? 12.360 -0.681 -15.377 1.00 90.69 81 ALA A N 1
ATOM 567 C CA . ALA A 1 81 ? 12.959 0.592 -14.990 1.00 90.69 81 ALA A CA 1
ATOM 568 C C . ALA A 1 81 ? 12.397 1.755 -15.836 1.00 90.69 81 ALA A C 1
ATOM 570 O O . ALA A 1 81 ? 12.139 1.571 -17.031 1.00 90.69 81 ALA A O 1
ATOM 571 N N . PRO A 1 82 ? 12.225 2.950 -15.247 1.00 89.25 82 PRO A N 1
ATOM 572 C CA . PRO A 1 82 ? 11.741 4.114 -15.975 1.00 89.25 82 PRO A CA 1
ATOM 573 C C . PRO A 1 82 ? 12.757 4.575 -17.028 1.00 89.25 82 PRO A C 1
ATOM 575 O O . PRO A 1 82 ? 13.971 4.482 -16.841 1.00 89.25 82 PRO A O 1
ATOM 578 N N . ILE A 1 83 ? 12.265 5.121 -18.143 1.00 85.69 83 ILE A N 1
ATOM 579 C CA . ILE A 1 83 ? 13.129 5.670 -19.194 1.00 85.69 83 ILE A CA 1
ATOM 580 C C . ILE A 1 83 ? 13.668 7.025 -18.731 1.00 85.69 83 ILE A C 1
ATOM 582 O O . ILE A 1 83 ? 12.942 8.015 -18.662 1.00 85.69 83 ILE A O 1
ATOM 586 N N . HIS A 1 84 ? 14.966 7.085 -18.449 1.00 72.50 84 HIS A N 1
ATOM 587 C CA . HIS A 1 84 ? 15.627 8.321 -18.028 1.00 72.50 84 HIS A CA 1
ATOM 588 C C . HIS A 1 84 ? 15.865 9.318 -19.176 1.00 72.50 84 HIS A C 1
ATOM 590 O O . HIS A 1 84 ? 16.002 10.507 -18.912 1.00 72.50 84 HIS A O 1
ATOM 596 N N . SER A 1 85 ? 15.848 8.864 -20.437 1.00 63.53 85 SER A N 1
ATOM 597 C CA . SER A 1 85 ? 16.104 9.697 -21.628 1.00 63.53 85 SER A CA 1
ATOM 598 C C . SER A 1 85 ? 15.025 10.751 -21.923 1.00 63.53 85 SER A C 1
ATOM 600 O O . SER A 1 85 ? 15.265 11.628 -22.744 1.00 63.53 85 SER A O 1
ATOM 602 N N . PHE A 1 86 ? 13.848 10.679 -21.289 1.00 60.44 86 PHE A N 1
ATOM 603 C CA . PHE A 1 86 ? 12.784 11.687 -21.430 1.00 60.44 86 PHE A CA 1
ATOM 604 C C . PHE A 1 86 ? 12.878 12.829 -20.404 1.00 60.44 86 PHE A C 1
ATOM 606 O O . PHE A 1 86 ? 11.979 13.661 -20.323 1.00 60.44 86 PHE A O 1
ATOM 613 N N . LYS A 1 87 ? 13.951 12.877 -19.609 1.00 57.62 87 LYS A N 1
ATOM 614 C CA . LYS A 1 87 ? 14.265 13.999 -18.720 1.00 57.62 87 LYS A CA 1
ATOM 615 C C . LYS A 1 87 ? 15.214 14.946 -19.473 1.00 57.62 87 LYS A C 1
ATOM 617 O O . LYS A 1 87 ? 16.422 14.851 -19.281 1.00 57.62 87 LYS A O 1
ATOM 622 N N . ASN A 1 88 ? 14.668 15.762 -20.380 1.00 49.62 88 ASN A N 1
ATOM 623 C CA . ASN A 1 88 ? 15.379 16.886 -21.012 1.00 49.62 88 ASN A CA 1
ATOM 624 C C . ASN A 1 88 ? 15.161 18.158 -20.197 1.00 49.62 88 ASN A C 1
ATOM 626 O O . ASN A 1 88 ? 13.978 18.445 -19.903 1.00 49.62 88 ASN A O 1
#

pLDDT: mean 92.32, std 8.69, range [49.62, 98.12]

Secondary structure (DSSP, 8-state):
-EEEEEEETT--HHHHHHHHHHHHHHHHHHT----EEEEEESS--TTPEEEEEGGGEEEEB-----S--HHHHHT-S-PPPP-GGG--

Sequence (88 aa):
MLDMVAVPGDTPASTISGIIADESAIGVQNNKATAVRVIPATSQKVGEDINFGGLFGHAPIMAVNPSSAADFIARGGRIPAPIHSFKN